Protein AF-A0A2W4R234-F1 (afdb_monomer_lite)

Sequence (156 aa):
IMGVALTAAQDLIHPDGRLNQIAHFGGDAFYCVDADKNPTNDLEAFEEDGGFLLLDANGQELWFVAAADVAEAVATLEADSEPVLIASGQGSYGPVELYVYLAGDEPEFVFIGYDEHGKSNSLTFRGCSPVGPGPDPDQPEAAEDPTPTATPFPVA

Radius of gyration: 20.43 Å; chains: 1; bounding box: 66×51×53 Å

Structure (mmCIF, N/CA/C/O backbone):
data_AF-A0A2W4R234-F1
#
_entry.id   AF-A0A2W4R234-F1
#
loop_
_atom_site.group_PDB
_atom_site.id
_atom_site.type_symbol
_atom_site.label_atom_id
_atom_site.label_alt_id
_atom_site.label_comp_id
_atom_site.label_asym_id
_atom_site.label_entity_id
_atom_site.label_seq_id
_atom_site.pdbx_PDB_ins_code
_atom_site.Cartn_x
_atom_site.Cartn_y
_atom_site.Cartn_z
_atom_site.occupancy
_atom_site.B_iso_or_equiv
_atom_site.auth_seq_id
_atom_site.auth_comp_id
_atom_site.auth_asym_id
_atom_site.auth_atom_id
_atom_site.pdbx_PDB_model_num
ATOM 1 N N . ILE A 1 1 ? 34.544 -6.846 35.533 1.00 42.31 1 ILE A N 1
ATOM 2 C CA . ILE A 1 1 ? 34.489 -6.386 34.127 1.00 42.31 1 ILE A CA 1
ATOM 3 C C . ILE A 1 1 ? 33.007 -6.233 33.829 1.00 42.31 1 ILE A C 1
ATOM 5 O O . ILE A 1 1 ? 32.303 -7.234 33.870 1.00 42.31 1 ILE A O 1
ATOM 9 N N . MET A 1 2 ? 32.512 -4.994 33.770 1.00 38.22 2 MET A N 1
ATOM 10 C CA . MET A 1 2 ? 31.092 -4.711 33.540 1.00 38.22 2 MET A CA 1
ATOM 11 C C . MET A 1 2 ? 30.772 -5.025 32.079 1.00 38.22 2 MET A C 1
ATOM 13 O O . MET A 1 2 ? 31.417 -4.476 31.190 1.00 38.22 2 MET A O 1
ATOM 17 N N . GLY A 1 3 ? 29.824 -5.934 31.851 1.00 46.12 3 GLY A N 1
ATOM 18 C CA . GLY A 1 3 ? 29.253 -6.169 30.531 1.00 46.12 3 GLY A CA 1
ATOM 19 C C . GLY A 1 3 ? 28.367 -4.989 30.165 1.00 46.12 3 GLY A C 1
ATOM 20 O O . GLY A 1 3 ? 27.423 -4.681 30.891 1.00 46.12 3 GLY A O 1
ATOM 21 N N . VAL A 1 4 ? 28.700 -4.307 29.074 1.00 50.38 4 VAL A N 1
ATOM 22 C CA . VAL A 1 4 ? 27.805 -3.326 28.467 1.00 50.38 4 VAL A CA 1
ATOM 23 C C . VAL A 1 4 ? 26.761 -4.123 27.697 1.00 50.38 4 VAL A C 1
ATOM 25 O O . VAL A 1 4 ? 27.091 -4.896 26.801 1.00 50.38 4 VAL A O 1
ATOM 28 N N . ALA A 1 5 ? 25.514 -3.996 28.136 1.00 47.31 5 ALA A N 1
ATOM 29 C CA . ALA A 1 5 ? 24.357 -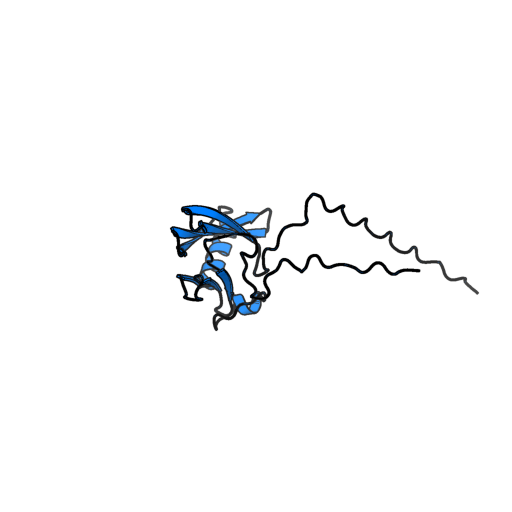4.561 27.472 1.00 47.31 5 ALA A CA 1
ATOM 30 C C . ALA A 1 5 ? 24.163 -3.892 26.103 1.00 47.31 5 ALA A C 1
ATOM 32 O O . ALA A 1 5 ? 24.253 -2.669 25.995 1.00 47.31 5 ALA A O 1
ATOM 33 N N . LEU A 1 6 ? 23.870 -4.701 25.082 1.00 47.62 6 LEU A N 1
ATOM 34 C CA . LEU A 1 6 ? 23.173 -4.249 23.880 1.00 47.62 6 LEU A CA 1
ATOM 35 C C . LEU A 1 6 ? 21.830 -3.658 24.328 1.00 47.62 6 LEU A C 1
ATOM 37 O O . LEU A 1 6 ? 20.993 -4.393 24.853 1.00 47.62 6 LEU A O 1
ATOM 41 N N . THR A 1 7 ? 21.615 -2.361 24.121 1.00 42.62 7 THR A N 1
ATOM 42 C CA . THR A 1 7 ? 20.286 -1.760 24.278 1.00 42.62 7 THR A CA 1
ATOM 43 C C . THR A 1 7 ? 19.679 -1.583 22.891 1.00 42.62 7 THR A C 1
ATOM 45 O O . THR A 1 7 ? 20.289 -0.999 22.000 1.00 42.62 7 THR A O 1
ATOM 48 N N . ALA A 1 8 ? 18.510 -2.189 22.719 1.00 43.50 8 ALA A N 1
ATOM 49 C CA . ALA A 1 8 ? 17.812 -2.438 21.472 1.00 43.50 8 ALA A CA 1
ATOM 50 C C . ALA A 1 8 ? 17.335 -1.162 20.756 1.00 43.50 8 ALA A C 1
ATOM 52 O O . ALA A 1 8 ? 16.611 -0.359 21.333 1.00 43.50 8 ALA A O 1
ATOM 53 N N . ALA A 1 9 ? 17.602 -1.069 19.451 1.00 43.94 9 ALA A N 1
ATOM 54 C CA . ALA A 1 9 ? 16.891 -0.180 18.525 1.00 43.94 9 ALA A CA 1
ATOM 55 C C . ALA A 1 9 ? 15.472 -0.698 18.171 1.00 43.94 9 ALA A C 1
ATOM 57 O O . ALA A 1 9 ? 14.900 -0.321 17.156 1.00 43.94 9 ALA A O 1
ATOM 58 N N . GLN A 1 10 ? 14.904 -1.601 18.981 1.00 46.44 10 GLN A N 1
ATOM 59 C CA . GLN A 1 10 ? 13.627 -2.276 18.703 1.00 46.44 10 GLN A CA 1
ATOM 60 C C . GLN A 1 10 ? 12.408 -1.561 19.310 1.00 46.44 10 GLN A C 1
ATOM 62 O O . GLN A 1 10 ? 11.284 -1.996 19.096 1.00 46.44 10 GLN A O 1
ATOM 67 N N . ASP A 1 11 ? 12.608 -0.468 20.051 1.00 43.59 11 ASP A N 1
ATOM 68 C CA . ASP A 1 11 ? 11.565 0.153 20.888 1.00 43.59 11 ASP A CA 1
ATOM 69 C C . ASP A 1 11 ? 10.640 1.131 20.130 1.00 43.59 11 ASP A C 1
ATOM 71 O O . ASP A 1 11 ? 9.820 1.820 20.731 1.00 43.59 11 ASP A O 1
ATOM 75 N N . LEU A 1 12 ? 10.779 1.226 18.801 1.00 52.22 12 LEU A N 1
ATOM 76 C CA . LEU A 1 12 ? 10.009 2.149 17.950 1.00 52.22 12 LEU A CA 1
ATOM 77 C C . LEU A 1 12 ? 9.130 1.435 16.909 1.00 52.22 12 LEU A C 1
ATOM 79 O O . LEU A 1 12 ? 8.461 2.098 16.121 1.00 52.22 12 LEU A O 1
ATOM 83 N N . ILE A 1 13 ? 9.106 0.098 16.909 1.00 58.12 13 ILE A N 1
ATOM 84 C CA . ILE A 1 13 ? 8.139 -0.684 16.133 1.00 58.12 13 ILE A CA 1
ATOM 85 C C . ILE A 1 13 ? 6.926 -0.925 17.025 1.00 58.12 13 ILE A C 1
ATOM 87 O O . ILE A 1 13 ? 7.023 -1.632 18.030 1.00 58.12 13 ILE A O 1
ATOM 91 N N . HIS A 1 14 ? 5.778 -0.347 16.677 1.00 60.94 14 HIS A N 1
ATOM 92 C CA . HIS A 1 14 ? 4.541 -0.666 17.372 1.00 60.94 14 HIS A CA 1
ATOM 93 C C . HIS A 1 14 ? 4.246 -2.165 17.181 1.00 60.94 14 HIS A C 1
ATOM 95 O O . HIS A 1 14 ? 4.315 -2.672 16.056 1.00 60.94 14 HIS A O 1
ATOM 101 N N . PRO A 1 15 ? 3.914 -2.903 18.255 1.00 69.25 15 PRO A N 1
ATOM 102 C CA . PRO A 1 15 ? 3.809 -4.364 18.219 1.00 69.25 15 PRO A CA 1
ATOM 103 C C . PRO A 1 15 ? 2.632 -4.884 17.383 1.00 69.25 15 PRO A C 1
ATOM 105 O O . PRO A 1 15 ? 2.439 -6.091 17.292 1.00 69.25 15 PRO A O 1
ATOM 108 N N . ASP A 1 16 ? 1.828 -3.994 16.803 1.00 80.25 16 ASP A N 1
ATOM 109 C CA . ASP A 1 16 ? 0.663 -4.350 15.995 1.00 80.25 16 ASP A CA 1
ATOM 110 C C . ASP A 1 16 ? 0.996 -4.672 14.534 1.00 80.25 16 ASP A C 1
ATOM 112 O O . ASP A 1 16 ? 0.103 -5.085 13.803 1.00 80.25 16 ASP A O 1
ATOM 116 N N . GLY A 1 17 ? 2.251 -4.499 14.105 1.00 83.88 17 GLY A N 1
ATOM 117 C CA . GLY A 1 17 ? 2.704 -4.919 12.778 1.00 83.88 17 GLY A CA 1
ATOM 118 C C . GLY A 1 17 ? 2.307 -3.990 11.629 1.00 83.88 17 GLY A C 1
ATOM 119 O O . GLY A 1 17 ? 2.419 -4.390 10.475 1.00 83.88 17 GLY A O 1
ATOM 120 N N . ARG A 1 18 ? 1.866 -2.751 11.897 1.00 91.38 18 ARG A N 1
ATOM 121 C CA . ARG A 1 18 ? 1.591 -1.789 10.813 1.00 91.38 18 ARG A CA 1
ATOM 122 C C . ARG A 1 18 ? 2.866 -1.440 10.038 1.00 91.38 18 ARG A C 1
ATOM 124 O O . ARG A 1 18 ? 3.944 -1.330 10.623 1.00 91.38 18 ARG A O 1
ATOM 131 N N . LEU A 1 19 ? 2.739 -1.205 8.737 1.00 91.88 19 LEU A N 1
ATOM 132 C CA . LEU A 1 19 ? 3.804 -0.724 7.857 1.00 91.88 19 LEU A CA 1
ATOM 133 C C . LEU A 1 19 ? 4.183 0.723 8.190 1.00 91.88 19 LEU A C 1
ATOM 135 O O . LEU A 1 19 ? 5.364 1.055 8.259 1.00 91.88 19 LEU A O 1
ATOM 139 N N . ASN A 1 20 ? 3.194 1.582 8.453 1.00 91.19 20 ASN A N 1
ATOM 140 C CA . ASN A 1 20 ? 3.378 3.014 8.690 1.00 91.19 20 ASN A CA 1
ATOM 141 C C . ASN A 1 20 ? 3.720 3.362 10.152 1.00 91.19 20 ASN A C 1
ATOM 143 O O . ASN A 1 20 ? 3.062 4.196 10.767 1.00 91.19 20 ASN A O 1
ATOM 147 N N . GLN A 1 21 ? 4.762 2.750 10.722 1.00 85.94 21 GLN A N 1
ATOM 148 C CA . GLN A 1 21 ? 5.163 3.009 12.118 1.00 85.94 21 GLN A CA 1
ATOM 149 C C . GLN A 1 21 ? 5.626 4.455 12.345 1.00 85.94 21 GLN A C 1
ATOM 151 O O . GLN A 1 21 ? 5.401 5.028 13.408 1.00 85.94 21 GLN A O 1
ATOM 156 N N . ILE A 1 22 ? 6.265 5.049 11.334 1.00 81.75 22 ILE A N 1
ATOM 157 C CA . ILE A 1 22 ? 6.835 6.404 11.406 1.00 81.75 22 ILE A CA 1
ATOM 158 C C . ILE A 1 22 ? 6.062 7.455 10.610 1.00 81.75 22 ILE A C 1
ATOM 160 O O . ILE A 1 22 ? 6.272 8.652 10.805 1.00 81.75 22 ILE A O 1
ATOM 164 N N . ALA A 1 23 ? 5.193 7.026 9.694 1.00 84.19 23 ALA A N 1
ATOM 165 C CA . ALA A 1 23 ? 4.440 7.914 8.819 1.00 84.19 23 ALA A CA 1
ATOM 166 C C . ALA A 1 23 ? 3.017 8.106 9.361 1.00 84.19 23 ALA A C 1
ATOM 168 O O . ALA A 1 23 ? 2.247 7.153 9.496 1.00 84.19 23 ALA A O 1
ATOM 169 N N . HIS A 1 24 ? 2.674 9.357 9.674 1.00 88.06 24 HIS A N 1
ATOM 170 C CA . HIS A 1 24 ? 1.374 9.713 10.232 1.00 88.06 24 HIS A CA 1
ATOM 171 C C . HIS A 1 24 ? 0.352 10.000 9.128 1.00 88.06 24 HIS A C 1
ATOM 173 O O . HIS A 1 24 ? 0.550 10.889 8.301 1.00 88.06 24 HIS A O 1
ATOM 179 N N . PHE A 1 25 ? -0.766 9.280 9.161 1.00 94.38 25 PHE A N 1
ATOM 180 C CA . PHE A 1 25 ? -1.902 9.453 8.250 1.00 94.38 25 PHE A CA 1
ATOM 181 C C . PHE A 1 25 ? -3.183 9.725 9.051 1.00 94.38 25 PHE A C 1
ATOM 183 O O . PHE A 1 25 ? -4.215 9.094 8.859 1.00 94.38 25 PHE A O 1
ATOM 190 N N . GLY A 1 26 ? -3.084 10.606 10.054 1.00 91.00 26 GLY A N 1
ATOM 191 C CA . GLY A 1 26 ? -4.219 10.992 10.898 1.00 91.00 26 GLY A CA 1
ATOM 192 C C . GLY A 1 26 ? -4.741 9.882 11.821 1.00 91.00 26 GLY A C 1
ATOM 193 O O . GLY A 1 26 ? -5.868 9.953 12.308 1.00 91.00 26 GLY A O 1
ATOM 194 N N . GLY A 1 27 ? -3.923 8.859 12.070 1.00 91.50 27 GLY A N 1
ATOM 195 C CA . GLY A 1 27 ? -4.292 7.677 12.847 1.00 91.50 27 GLY A CA 1
ATOM 196 C C . GLY A 1 27 ? -4.647 6.450 12.008 1.00 91.50 27 GLY A C 1
ATOM 197 O O . GLY A 1 27 ? -4.790 5.378 12.594 1.00 91.50 27 GLY A O 1
ATOM 198 N N . ASP A 1 28 ? -4.723 6.574 10.677 1.00 96.69 28 ASP A N 1
ATOM 199 C CA . ASP A 1 28 ? -4.901 5.420 9.796 1.00 96.69 28 ASP A CA 1
ATOM 200 C C . ASP A 1 28 ? -3.714 4.452 9.927 1.00 96.69 28 ASP A C 1
ATOM 202 O O . ASP A 1 28 ? -2.548 4.854 10.059 1.00 96.69 28 ASP A O 1
ATOM 206 N N . ALA A 1 29 ? -4.017 3.160 9.902 1.00 95.62 29 ALA A N 1
ATOM 207 C CA . ALA A 1 29 ? -3.052 2.087 10.066 1.00 95.62 29 ALA A CA 1
ATOM 208 C C . ALA A 1 29 ? -3.029 1.213 8.810 1.00 95.62 29 ALA A C 1
ATOM 210 O O . ALA A 1 29 ? -4.059 0.698 8.380 1.00 95.62 29 ALA A O 1
ATOM 211 N N . PHE A 1 30 ? -1.846 1.081 8.215 1.00 96.56 30 PHE A N 1
ATOM 212 C CA . PHE A 1 30 ? -1.624 0.396 6.947 1.00 96.56 30 PHE A CA 1
ATOM 213 C C . PHE A 1 30 ? -0.843 -0.896 7.179 1.00 96.56 30 PHE A C 1
ATOM 215 O O . PHE A 1 30 ? 0.206 -0.861 7.817 1.00 96.56 30 PHE A O 1
ATOM 222 N N . TYR A 1 31 ? -1.334 -2.026 6.678 1.00 95.81 31 TYR A N 1
ATOM 223 C CA . TYR A 1 31 ? -0.818 -3.366 6.972 1.00 95.81 31 TYR A CA 1
ATOM 224 C C . TYR A 1 31 ? -0.614 -4.185 5.699 1.00 95.81 31 TYR A C 1
ATOM 226 O O . TYR A 1 31 ? -1.378 -4.038 4.748 1.00 95.81 31 TYR A O 1
ATOM 234 N N . CYS A 1 32 ? 0.340 -5.117 5.734 1.00 95.62 32 CYS A N 1
ATOM 235 C CA . CYS A 1 32 ? 0.202 -6.368 4.992 1.00 95.62 32 CYS A CA 1
ATOM 236 C C . CYS A 1 32 ? -0.671 -7.329 5.791 1.00 95.62 32 CYS A C 1
ATOM 238 O O . CYS A 1 32 ? -0.514 -7.429 7.011 1.00 95.62 32 CYS A O 1
ATOM 240 N N . VAL A 1 33 ? -1.556 -8.050 5.115 1.00 95.75 33 VAL A N 1
ATOM 241 C CA . VAL A 1 33 ? -2.430 -9.036 5.746 1.00 95.75 33 VAL A CA 1
ATOM 242 C C . VAL A 1 33 ? -2.505 -10.340 4.960 1.00 95.75 33 VAL A C 1
ATOM 244 O O . VAL A 1 33 ? -2.279 -10.347 3.752 1.00 95.75 33 VAL A O 1
ATOM 247 N N . ASP A 1 34 ? -2.824 -11.425 5.664 1.00 95.25 34 ASP A N 1
ATOM 248 C CA . ASP A 1 34 ? -3.172 -12.725 5.080 1.00 95.25 34 ASP A CA 1
ATOM 249 C C . ASP A 1 34 ? -4.617 -12.751 4.530 1.00 95.25 34 ASP A C 1
ATOM 251 O O . ASP A 1 34 ? -5.341 -11.749 4.587 1.00 95.25 34 ASP A O 1
ATOM 255 N N . ALA A 1 35 ? -5.056 -13.905 4.016 1.00 94.00 35 ALA A N 1
ATOM 256 C CA . ALA A 1 35 ? -6.413 -14.116 3.494 1.00 94.00 35 ALA A CA 1
ATOM 257 C C . ALA A 1 35 ? -7.539 -13.821 4.506 1.00 94.00 35 ALA A C 1
ATOM 259 O O . ALA A 1 35 ? -8.645 -13.427 4.126 1.00 94.00 35 ALA A O 1
ATOM 260 N N . ASP A 1 36 ? -7.263 -13.991 5.800 1.00 94.69 36 ASP A N 1
ATOM 261 C CA . ASP A 1 36 ? -8.199 -13.732 6.897 1.00 94.69 36 ASP A CA 1
ATOM 262 C C . ASP A 1 36 ? -8.109 -12.279 7.407 1.00 94.69 36 ASP A C 1
ATOM 264 O O . ASP A 1 36 ? -8.779 -11.911 8.377 1.00 94.69 36 ASP A O 1
ATOM 268 N N . LYS A 1 37 ? -7.319 -11.430 6.734 1.00 93.94 37 LYS A N 1
ATOM 269 C CA . LYS A 1 37 ? -7.029 -10.034 7.086 1.00 93.94 37 LYS A CA 1
ATOM 270 C C . LYS A 1 37 ? -6.274 -9.862 8.410 1.00 93.94 37 LYS A C 1
ATOM 272 O O . LYS A 1 37 ? -6.321 -8.785 9.011 1.00 93.94 37 LYS A O 1
ATOM 277 N N . ASN A 1 38 ? -5.544 -10.880 8.864 1.00 92.88 38 ASN A N 1
ATOM 278 C CA . ASN A 1 38 ? -4.645 -10.733 10.005 1.00 92.88 38 ASN A CA 1
ATOM 279 C C . ASN A 1 38 ? -3.323 -10.098 9.554 1.00 92.88 38 ASN A C 1
ATOM 281 O O . ASN A 1 38 ? -2.783 -10.509 8.525 1.00 92.88 38 ASN A O 1
ATOM 285 N N . PRO A 1 39 ? -2.760 -9.142 10.318 1.00 92.50 39 PRO A N 1
ATOM 286 C CA . PRO A 1 39 ? -1.445 -8.585 10.026 1.00 92.50 39 PRO A CA 1
ATOM 287 C C . PRO A 1 39 ? -0.376 -9.670 9.894 1.00 92.50 39 PRO A C 1
ATOM 289 O O . PRO A 1 39 ? -0.240 -10.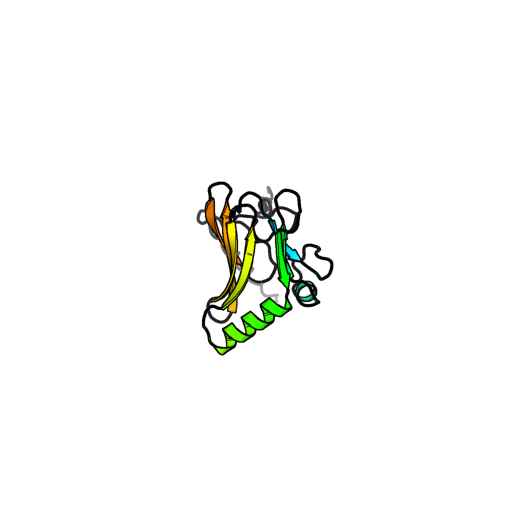526 10.771 1.00 92.50 39 PRO A O 1
ATOM 292 N N . THR A 1 40 ? 0.407 -9.603 8.821 1.00 90.00 40 THR A N 1
ATOM 293 C CA . THR A 1 40 ? 1.492 -10.547 8.550 1.00 90.00 40 THR A CA 1
ATOM 294 C C . THR A 1 40 ? 2.717 -9.836 7.989 1.00 90.00 40 THR A C 1
ATOM 296 O O . THR A 1 40 ? 2.603 -8.874 7.233 1.00 90.00 40 THR A O 1
ATOM 299 N N . ASN A 1 41 ? 3.897 -10.349 8.339 1.00 86.31 41 ASN A N 1
ATOM 300 C CA . ASN A 1 41 ? 5.160 -9.986 7.690 1.00 86.31 41 ASN A CA 1
ATOM 301 C C . ASN A 1 41 ? 5.639 -11.091 6.732 1.00 86.31 41 ASN A C 1
ATOM 303 O O . ASN A 1 41 ? 6.709 -10.968 6.137 1.00 86.31 41 ASN A O 1
ATOM 307 N N . ASP A 1 42 ? 4.885 -12.188 6.639 1.00 85.69 42 ASP A N 1
ATOM 308 C CA . ASP A 1 42 ? 5.178 -13.333 5.789 1.00 85.69 42 ASP A CA 1
ATOM 309 C C . ASP A 1 42 ? 4.650 -13.075 4.374 1.00 85.69 42 ASP A C 1
ATOM 311 O O . ASP A 1 42 ? 3.453 -12.850 4.182 1.00 85.69 42 ASP A O 1
ATOM 315 N N . LEU A 1 43 ? 5.556 -13.087 3.395 1.00 84.81 43 LEU A N 1
ATOM 316 C CA . LEU A 1 43 ? 5.217 -12.868 1.991 1.00 84.81 43 LEU A CA 1
ATOM 317 C C . LEU A 1 43 ? 4.411 -14.030 1.410 1.00 84.81 43 LEU A C 1
ATOM 319 O O . LEU A 1 43 ? 3.544 -13.787 0.582 1.00 84.81 43 LEU A O 1
ATOM 323 N N . GLU A 1 44 ? 4.632 -15.264 1.869 1.00 86.38 44 GLU A N 1
ATOM 324 C CA . GLU A 1 44 ? 3.869 -16.418 1.378 1.00 86.38 44 GLU A CA 1
ATOM 325 C C . GLU A 1 44 ? 2.395 -16.281 1.788 1.00 86.38 44 GLU A C 1
ATOM 327 O O . GLU A 1 44 ? 1.498 -16.378 0.955 1.00 86.38 44 GLU A O 1
ATOM 332 N N . ALA A 1 45 ? 2.144 -15.912 3.049 1.00 80.69 45 ALA A N 1
ATOM 333 C CA . ALA A 1 45 ? 0.792 -15.647 3.547 1.00 80.69 45 ALA A CA 1
ATOM 334 C C . ALA A 1 45 ? 0.121 -14.435 2.872 1.00 80.69 45 ALA A C 1
ATOM 336 O O . ALA A 1 45 ? -1.102 -14.392 2.757 1.00 80.69 45 ALA A O 1
ATOM 337 N N . PHE A 1 46 ? 0.905 -13.442 2.442 1.00 91.00 46 PHE A N 1
ATOM 338 C CA . PHE A 1 46 ? 0.401 -12.316 1.655 1.00 91.00 46 PHE A CA 1
ATOM 339 C C . PHE A 1 46 ? -0.029 -12.762 0.249 1.00 91.00 46 PHE A C 1
ATOM 341 O O . PHE A 1 46 ? -1.070 -12.330 -0.237 1.00 91.00 46 PHE A O 1
ATOM 348 N N . GLU A 1 47 ? 0.750 -13.626 -0.403 1.00 85.69 47 GLU A N 1
ATOM 349 C CA . GLU A 1 47 ? 0.499 -14.085 -1.775 1.00 85.69 47 GLU A CA 1
ATOM 350 C C . GLU A 1 47 ? -0.690 -15.061 -1.881 1.00 85.69 47 GLU A C 1
ATOM 352 O O . GLU A 1 47 ? -1.375 -15.083 -2.906 1.00 85.69 47 GLU A O 1
ATOM 357 N N . GLU A 1 48 ? -0.990 -15.821 -0.823 1.00 86.88 48 GLU A N 1
ATOM 358 C CA . GLU A 1 48 ? -2.148 -16.725 -0.737 1.00 86.88 48 GLU A CA 1
ATOM 359 C C . GLU A 1 48 ? -3.460 -15.981 -0.394 1.00 86.88 48 GLU A C 1
ATOM 361 O O . GLU A 1 48 ? -4.061 -16.220 0.646 1.00 86.88 48 GLU A O 1
ATOM 366 N N . ASP A 1 49 ? -3.925 -15.085 -1.273 1.00 89.19 49 ASP A N 1
ATOM 367 C CA . ASP A 1 49 ? -5.172 -14.289 -1.138 1.00 89.19 49 ASP A CA 1
ATOM 368 C C . ASP A 1 49 ? -5.149 -13.156 -0.086 1.00 89.19 49 ASP A C 1
ATOM 370 O O . ASP A 1 49 ? -6.191 -12.582 0.251 1.00 89.19 49 ASP A O 1
ATOM 374 N N . GLY A 1 50 ? -3.966 -12.783 0.402 1.00 95.44 50 GLY A N 1
ATOM 375 C CA . GLY A 1 50 ? -3.773 -11.619 1.259 1.00 95.44 50 GLY A CA 1
ATOM 376 C C . GLY A 1 50 ? -3.819 -10.281 0.514 1.00 95.44 50 GLY A C 1
ATOM 377 O O . GLY A 1 50 ? -4.380 -10.133 -0.581 1.00 95.44 50 GLY A O 1
ATOM 378 N N . GLY A 1 51 ? -3.230 -9.254 1.125 1.00 96.81 51 GLY A N 1
ATOM 379 C CA . GLY A 1 51 ? -3.151 -7.937 0.503 1.00 96.81 51 GLY A CA 1
ATOM 380 C C . GLY A 1 51 ? -2.704 -6.815 1.427 1.00 96.81 51 GLY A C 1
ATOM 381 O O . GLY A 1 51 ? -2.247 -7.036 2.549 1.00 96.81 51 GLY A O 1
ATOM 382 N N . PHE A 1 52 ? -2.847 -5.585 0.941 1.00 97.81 52 PHE A N 1
ATOM 383 C CA . PHE A 1 52 ? -2.646 -4.386 1.741 1.00 97.81 52 PHE A CA 1
ATOM 384 C C . PHE A 1 52 ? -3.971 -3.894 2.313 1.00 97.81 52 PHE A C 1
ATOM 386 O O . PHE A 1 52 ? -4.934 -3.697 1.573 1.00 97.81 52 PHE A O 1
ATOM 393 N N . LEU A 1 53 ? -4.011 -3.655 3.621 1.00 97.94 53 LEU A N 1
ATOM 394 C CA . LEU A 1 53 ? -5.202 -3.221 4.348 1.00 97.94 53 LEU A CA 1
ATOM 395 C C . LEU A 1 53 ? -4.959 -1.872 5.022 1.00 97.94 53 LEU A C 1
ATOM 397 O O . LEU A 1 53 ? -3.996 -1.711 5.769 1.00 97.94 53 LEU A O 1
ATOM 401 N N . LEU A 1 54 ? -5.862 -0.921 4.796 1.00 98.25 54 LEU A N 1
ATOM 402 C CA . LEU A 1 54 ? -5.916 0.358 5.495 1.00 98.25 54 LEU A CA 1
ATOM 403 C C . LEU A 1 54 ? -7.114 0.370 6.446 1.00 98.25 54 LEU A C 1
ATOM 405 O O . LEU A 1 54 ? -8.261 0.199 6.021 1.00 98.25 54 LEU A O 1
ATOM 409 N N . LEU A 1 55 ? -6.840 0.613 7.722 1.00 97.69 55 LEU A N 1
ATOM 410 C CA . LEU A 1 55 ? -7.839 0.762 8.772 1.00 97.69 55 LEU A CA 1
ATOM 411 C C . LEU A 1 55 ? -7.851 2.195 9.304 1.00 97.69 55 LEU A C 1
ATOM 413 O O . LEU A 1 55 ? -6.803 2.835 9.375 1.00 97.69 55 LEU A O 1
ATOM 417 N N . ASP A 1 56 ? -9.018 2.675 9.725 1.00 96.19 56 ASP A N 1
ATOM 418 C CA . ASP A 1 56 ? -9.141 3.918 10.485 1.00 96.19 56 ASP A CA 1
ATOM 419 C C . ASP A 1 56 ? -8.637 3.744 11.931 1.00 96.19 56 ASP A C 1
ATOM 421 O O . ASP A 1 56 ? -8.334 2.641 12.400 1.00 96.19 56 ASP A O 1
ATOM 425 N N . ALA A 1 57 ? -8.611 4.841 12.690 1.00 92.50 57 ALA A N 1
ATOM 426 C CA . ALA A 1 57 ? -8.199 4.832 14.096 1.00 92.50 57 ALA A CA 1
ATOM 427 C C . ALA A 1 57 ? -9.092 3.969 15.023 1.00 92.50 57 ALA A C 1
ATOM 429 O O . ALA A 1 57 ? -8.716 3.706 16.166 1.00 92.50 57 ALA A O 1
ATOM 430 N N . ASN A 1 58 ? -10.268 3.535 14.559 1.00 94.94 58 ASN A N 1
ATOM 431 C CA . ASN A 1 58 ? -11.193 2.654 15.273 1.00 94.94 58 ASN A CA 1
ATOM 432 C C . ASN A 1 58 ? -11.099 1.188 14.805 1.00 94.94 58 ASN A C 1
ATOM 434 O O . ASN A 1 58 ? -11.842 0.347 15.317 1.00 94.94 58 ASN A O 1
ATOM 438 N N . GLY A 1 59 ? -10.221 0.874 13.847 1.00 94.06 59 GLY A N 1
ATOM 439 C CA . GLY A 1 59 ? -10.088 -0.452 13.245 1.00 94.06 59 GLY A CA 1
ATOM 440 C C . GLY A 1 59 ? -11.127 -0.764 12.162 1.00 94.06 59 GLY A C 1
ATOM 441 O O . GLY A 1 59 ? -11.307 -1.931 11.819 1.00 94.06 59 GLY A O 1
ATOM 442 N N . GLN A 1 60 ? -11.841 0.235 11.639 1.00 97.38 60 GLN A N 1
ATOM 443 C CA . GLN A 1 60 ? -12.739 0.066 10.498 1.00 97.38 60 GLN A CA 1
ATOM 444 C C . GLN A 1 60 ? -11.944 0.045 9.200 1.00 97.38 60 GLN A C 1
ATOM 446 O O . GLN A 1 60 ? -11.074 0.882 8.985 1.00 97.38 60 GLN A O 1
ATOM 451 N N . GLU A 1 61 ? -12.276 -0.886 8.313 1.00 97.88 61 GLU A N 1
ATOM 452 C CA . GLU A 1 61 ? -11.669 -0.948 6.988 1.00 97.88 61 GLU A CA 1
ATOM 453 C C . GLU A 1 61 ? -12.046 0.270 6.149 1.00 97.88 61 GLU A C 1
ATOM 455 O O . GLU A 1 61 ? -13.224 0.542 5.909 1.00 97.88 61 GLU A O 1
ATOM 460 N N . LEU A 1 62 ? -11.017 0.977 5.692 1.00 98.12 62 LEU A N 1
ATOM 461 C CA . LEU A 1 62 ? -11.129 2.104 4.776 1.00 98.12 62 LEU A CA 1
ATOM 462 C C . LEU A 1 62 ? -10.836 1.672 3.343 1.00 98.12 62 LEU A C 1
ATOM 464 O O . LEU A 1 62 ? -11.507 2.107 2.405 1.00 98.12 62 LEU A O 1
ATOM 468 N N . TRP A 1 63 ? -9.826 0.818 3.170 1.00 98.44 63 TRP A N 1
ATOM 469 C CA . TRP A 1 63 ? -9.338 0.430 1.856 1.00 98.44 63 TRP A CA 1
ATOM 470 C C . TRP A 1 63 ? -8.583 -0.900 1.898 1.00 98.44 63 TRP A C 1
ATOM 472 O O . TRP A 1 63 ? -7.894 -1.198 2.872 1.00 98.44 63 TRP A O 1
ATOM 482 N N . PHE A 1 64 ? -8.701 -1.684 0.829 1.00 98.12 64 PHE A N 1
ATOM 483 C CA . PHE A 1 64 ? -8.010 -2.957 0.663 1.00 98.12 64 PHE A CA 1
ATOM 484 C C . PHE A 1 64 ? -7.527 -3.109 -0.783 1.00 98.12 64 PHE A C 1
ATOM 486 O O . PHE A 1 64 ? -8.267 -2.783 -1.714 1.00 98.12 64 PHE A O 1
ATOM 493 N N . VAL A 1 65 ? -6.304 -3.611 -0.958 1.00 98.12 65 VAL A N 1
ATOM 494 C CA . VAL A 1 65 ? -5.685 -3.924 -2.255 1.00 98.12 65 VAL A CA 1
ATOM 495 C C . VAL A 1 65 ? -5.264 -5.385 -2.235 1.00 98.12 65 VAL A C 1
ATOM 497 O O . VAL A 1 65 ? -4.454 -5.767 -1.392 1.00 98.12 65 VAL A O 1
ATOM 500 N N . ALA A 1 66 ? -5.806 -6.200 -3.138 1.00 97.50 66 ALA A N 1
ATOM 501 C CA . ALA A 1 66 ? -5.509 -7.627 -3.157 1.00 97.50 66 ALA A CA 1
ATOM 502 C C . ALA A 1 66 ? -4.073 -7.887 -3.631 1.00 97.50 66 ALA A C 1
ATOM 504 O O . ALA A 1 66 ? -3.568 -7.194 -4.517 1.00 97.50 66 ALA A O 1
ATOM 505 N N . ALA A 1 67 ? -3.431 -8.930 -3.102 1.00 96.44 67 ALA A N 1
ATOM 506 C CA . ALA A 1 67 ? -2.094 -9.338 -3.537 1.00 96.44 67 ALA A CA 1
ATOM 507 C C . ALA A 1 67 ? -2.024 -9.640 -5.048 1.00 96.44 67 ALA A C 1
ATOM 509 O O . ALA A 1 67 ? -1.007 -9.373 -5.684 1.00 96.44 67 ALA A O 1
ATOM 510 N N . ALA A 1 68 ? -3.123 -10.114 -5.647 1.00 96.38 68 ALA A N 1
ATOM 511 C CA . ALA A 1 68 ? -3.220 -10.331 -7.090 1.00 96.38 68 ALA A CA 1
ATOM 512 C C . ALA A 1 68 ? -3.054 -9.031 -7.905 1.00 96.38 68 ALA A C 1
ATOM 514 O O . ALA A 1 68 ? -2.320 -9.026 -8.893 1.00 96.38 68 ALA A O 1
ATOM 515 N N . ASP A 1 69 ? -3.671 -7.928 -7.466 1.00 97.25 69 ASP A N 1
ATOM 516 C CA . ASP A 1 69 ? -3.547 -6.620 -8.128 1.00 97.25 69 ASP A CA 1
A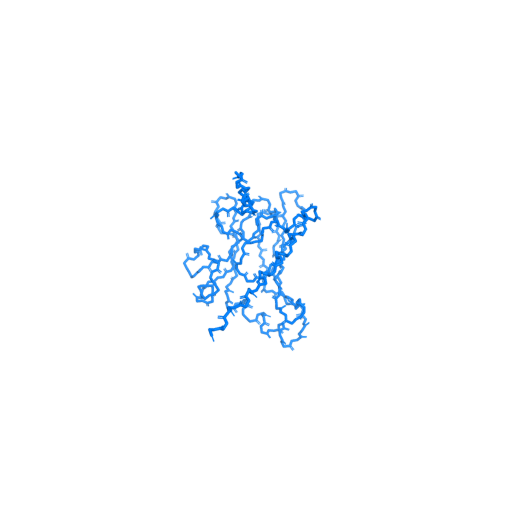TOM 517 C C . ASP A 1 69 ? -2.109 -6.085 -8.003 1.00 97.25 69 ASP A C 1
ATOM 519 O O . ASP A 1 69 ? -1.551 -5.503 -8.935 1.00 97.25 69 ASP A O 1
ATOM 523 N N . VAL A 1 70 ? -1.476 -6.329 -6.850 1.00 96.88 70 VAL A N 1
ATOM 524 C CA . VAL A 1 70 ? -0.070 -5.978 -6.601 1.00 96.88 70 VAL A CA 1
ATOM 525 C C . VAL A 1 70 ? 0.852 -6.761 -7.536 1.00 96.88 70 VAL A C 1
ATOM 527 O O . VAL A 1 70 ? 1.729 -6.167 -8.161 1.00 96.88 70 VAL A O 1
ATOM 530 N N . ALA A 1 71 ? 0.639 -8.071 -7.677 1.00 96.12 71 ALA A N 1
ATOM 531 C CA . ALA A 1 71 ? 1.434 -8.924 -8.555 1.00 96.12 71 ALA A CA 1
ATOM 532 C C . ALA A 1 71 ? 1.310 -8.512 -10.034 1.00 96.12 71 ALA A C 1
ATOM 534 O O . ALA A 1 71 ? 2.314 -8.466 -10.745 1.00 96.12 71 ALA A O 1
ATOM 535 N N . GLU A 1 72 ? 0.106 -8.157 -10.498 1.00 97.25 72 GLU A N 1
ATOM 536 C CA . GLU A 1 72 ? -0.111 -7.653 -11.863 1.00 97.25 72 GLU A CA 1
ATOM 537 C C . GLU A 1 72 ? 0.636 -6.333 -12.113 1.00 97.25 72 GLU A C 1
ATOM 539 O O . GLU A 1 72 ? 1.286 -6.156 -13.151 1.00 97.25 72 GLU A O 1
ATOM 544 N N . ALA A 1 73 ? 0.598 -5.414 -11.146 1.00 97.50 73 ALA A N 1
ATOM 545 C CA . ALA A 1 73 ? 1.302 -4.143 -11.247 1.00 97.50 73 ALA A CA 1
ATOM 546 C C . ALA A 1 73 ? 2.829 -4.314 -11.229 1.00 97.50 73 ALA A C 1
ATOM 548 O O . ALA A 1 73 ? 3.521 -3.648 -11.998 1.00 97.50 73 ALA A O 1
ATOM 549 N N . VAL A 1 74 ? 3.359 -5.230 -10.409 1.00 96.38 74 VAL A N 1
ATOM 550 C CA . VAL A 1 74 ? 4.792 -5.574 -10.403 1.00 96.38 74 VAL A CA 1
ATOM 551 C C . VAL A 1 74 ? 5.210 -6.162 -11.751 1.00 96.38 74 VAL A C 1
ATOM 553 O O . VAL A 1 74 ? 6.190 -5.702 -12.328 1.00 96.38 74 VAL A O 1
ATOM 556 N N . ALA A 1 75 ? 4.441 -7.098 -12.312 1.00 97.06 75 ALA A N 1
ATOM 557 C CA . ALA A 1 75 ? 4.740 -7.662 -13.630 1.00 97.06 75 ALA A CA 1
ATOM 558 C C . ALA A 1 75 ? 4.730 -6.592 -14.741 1.00 97.06 75 ALA A C 1
ATOM 560 O O . ALA A 1 75 ? 5.545 -6.636 -15.663 1.00 97.06 75 ALA A O 1
ATOM 561 N N . THR A 1 76 ? 3.830 -5.608 -14.641 1.00 97.62 76 THR A N 1
ATOM 562 C CA . THR A 1 76 ? 3.783 -4.457 -15.558 1.00 97.62 76 THR A CA 1
ATOM 563 C C . THR A 1 76 ? 5.022 -3.574 -15.404 1.00 97.62 76 THR A C 1
ATOM 565 O O . THR A 1 76 ? 5.662 -3.226 -16.397 1.00 97.62 76 THR A O 1
ATOM 568 N N . LEU A 1 77 ? 5.408 -3.261 -14.164 1.00 96.88 77 LEU A N 1
ATOM 569 C CA . LEU A 1 77 ? 6.621 -2.502 -13.861 1.00 96.88 77 LEU A CA 1
ATOM 570 C C . LEU A 1 77 ? 7.870 -3.190 -14.424 1.00 96.88 77 LEU A C 1
ATOM 572 O O . LEU A 1 77 ? 8.712 -2.530 -15.023 1.00 96.88 77 LEU A O 1
ATOM 576 N N . GLU A 1 78 ? 8.002 -4.503 -14.250 1.00 95.00 78 GLU A N 1
ATOM 577 C CA . GLU A 1 78 ? 9.150 -5.265 -14.754 1.00 95.00 78 GLU A CA 1
ATOM 578 C C . GLU A 1 78 ? 9.212 -5.288 -16.288 1.00 95.00 78 GLU A C 1
ATOM 580 O O . GLU A 1 78 ? 10.301 -5.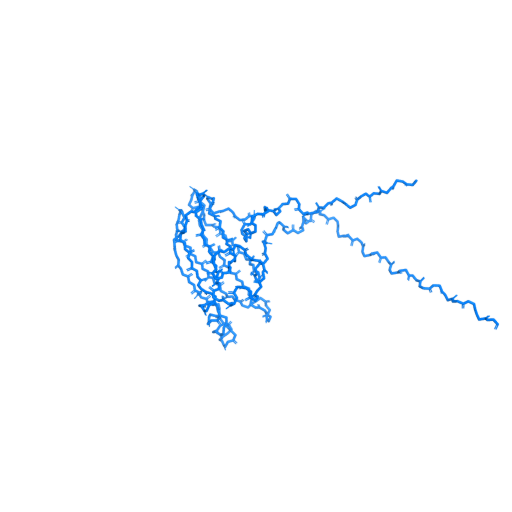302 -16.865 1.00 95.00 78 GLU A O 1
ATOM 585 N N . ALA A 1 79 ? 8.059 -5.267 -16.963 1.00 95.94 79 ALA A N 1
ATOM 586 C CA . ALA A 1 79 ? 7.985 -5.249 -18.420 1.00 95.94 79 ALA A CA 1
ATOM 587 C C . ALA A 1 79 ? 8.347 -3.879 -19.016 1.00 95.94 79 ALA A C 1
ATOM 589 O O . ALA A 1 79 ? 9.088 -3.814 -20.001 1.00 95.94 79 ALA A O 1
ATOM 590 N N . ASP A 1 80 ? 7.839 -2.801 -18.415 1.00 95.38 80 ASP A N 1
ATOM 591 C CA . ASP A 1 80 ? 7.898 -1.457 -19.000 1.00 95.38 80 ASP A CA 1
ATOM 592 C C . ASP A 1 80 ? 8.945 -0.546 -18.339 1.00 95.38 80 ASP A C 1
ATOM 594 O O . ASP A 1 80 ? 9.339 0.463 -18.923 1.00 95.38 80 ASP A O 1
ATOM 598 N N . SER A 1 81 ? 9.439 -0.909 -17.149 1.00 93.75 81 SER A N 1
ATOM 599 C CA . SER A 1 81 ? 10.364 -0.119 -16.314 1.00 93.75 81 SER A CA 1
ATOM 600 C C . SER A 1 81 ? 9.854 1.276 -15.921 1.00 93.75 81 SER A C 1
ATOM 602 O O . SER A 1 81 ? 10.639 2.133 -15.515 1.00 93.75 81 SER A O 1
ATOM 604 N N . GLU A 1 82 ? 8.544 1.508 -16.005 1.00 95.38 82 GLU A N 1
ATOM 605 C CA . GLU A 1 82 ? 7.887 2.760 -15.623 1.00 95.38 82 GLU A CA 1
ATOM 606 C C . GLU A 1 82 ? 7.082 2.573 -14.326 1.00 95.38 82 GLU A C 1
ATOM 608 O O . GLU A 1 82 ? 6.488 1.510 -14.140 1.00 95.38 82 GLU A O 1
ATOM 613 N N . PRO A 1 83 ? 7.011 3.579 -13.430 1.00 96.44 83 PRO A N 1
ATOM 614 C CA . PRO A 1 83 ? 6.206 3.489 -12.215 1.00 96.44 83 PRO A CA 1
ATOM 615 C C . PRO A 1 83 ? 4.735 3.173 -12.509 1.00 96.44 83 PRO A C 1
ATOM 617 O O . PRO A 1 83 ? 4.105 3.819 -13.350 1.00 96.44 83 PRO A O 1
ATOM 620 N N . VAL A 1 84 ? 4.167 2.227 -11.762 1.00 98.38 84 VAL A N 1
ATOM 621 C CA . VAL A 1 84 ? 2.785 1.764 -11.937 1.00 98.38 84 VAL A CA 1
ATOM 622 C C . VAL A 1 84 ? 1.953 2.158 -10.721 1.00 98.38 84 VAL A C 1
ATOM 624 O O . VAL A 1 84 ? 2.331 1.887 -9.581 1.00 98.38 84 VAL A O 1
ATOM 627 N N . LEU A 1 85 ? 0.801 2.792 -10.959 1.00 98.25 85 LEU A N 1
ATOM 628 C CA . LEU A 1 85 ? -0.239 2.940 -9.941 1.00 98.25 85 LEU A CA 1
ATOM 629 C C . LEU A 1 85 ? -0.904 1.577 -9.745 1.00 98.25 85 LEU A C 1
ATOM 631 O O . LEU A 1 85 ? -1.546 1.077 -10.665 1.00 98.25 85 LEU A O 1
ATOM 635 N N . ILE A 1 86 ? -0.772 1.006 -8.552 1.00 98.31 86 ILE A N 1
ATOM 636 C CA . ILE A 1 86 ? -1.403 -0.268 -8.197 1.00 98.31 86 ILE A CA 1
ATOM 637 C C . ILE A 1 86 ? -2.893 -0.033 -7.965 1.00 98.31 86 ILE A C 1
ATOM 639 O O . ILE A 1 86 ? -3.741 -0.674 -8.577 1.00 98.31 86 ILE A O 1
ATOM 643 N N . ALA A 1 87 ? -3.219 0.909 -7.078 1.00 98.38 87 ALA A N 1
ATOM 644 C CA . ALA A 1 87 ? -4.597 1.206 -6.725 1.00 98.38 87 ALA A CA 1
ATOM 645 C C . ALA A 1 87 ? -4.734 2.585 -6.066 1.00 98.38 87 ALA A C 1
ATOM 647 O O . ALA A 1 87 ? -3.793 3.126 -5.482 1.00 98.38 87 ALA A O 1
ATOM 648 N N . SER A 1 88 ? -5.956 3.117 -6.109 1.00 98.38 88 SER A N 1
ATOM 649 C CA . SER A 1 88 ? -6.375 4.323 -5.387 1.00 98.38 88 SER A CA 1
ATOM 650 C C . SER A 1 88 ? -7.565 4.026 -4.474 1.00 98.38 88 SER A C 1
ATOM 652 O O . SER A 1 88 ? -8.412 3.199 -4.819 1.00 98.38 88 SER A O 1
ATOM 654 N N . GLY A 1 89 ? -7.679 4.745 -3.360 1.00 98.06 89 GLY A N 1
ATOM 655 C CA . GLY A 1 89 ? -8.733 4.553 -2.364 1.00 98.06 89 GLY A CA 1
ATOM 656 C C . GLY A 1 89 ? -9.105 5.826 -1.606 1.00 98.06 89 GLY A C 1
ATOM 657 O O . GLY A 1 89 ? -8.884 6.948 -2.071 1.00 98.06 89 GLY A O 1
ATOM 658 N N . GLN A 1 90 ? -9.685 5.648 -0.420 1.00 98.25 90 GLN A N 1
ATOM 659 C CA . GLN A 1 90 ? -9.935 6.721 0.545 1.00 98.25 90 GLN A CA 1
ATOM 660 C C . GLN A 1 90 ? -9.365 6.333 1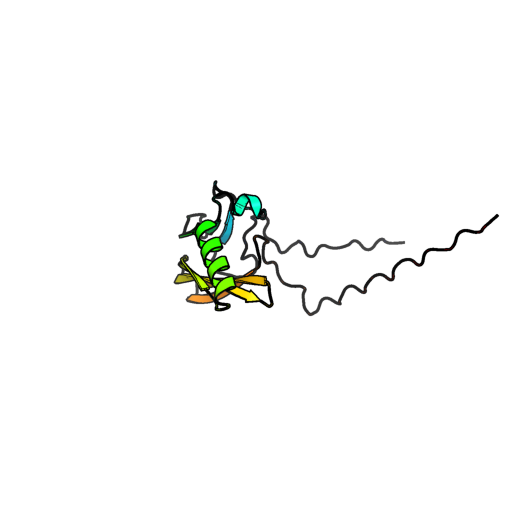.907 1.00 98.25 90 GLN A C 1
ATOM 662 O O . GLN A 1 90 ? -9.643 5.244 2.396 1.00 98.25 90 GLN A O 1
ATOM 667 N N . GLY A 1 91 ? -8.587 7.236 2.498 1.00 97.56 91 GLY A N 1
ATOM 668 C CA . GLY A 1 91 ? -8.249 7.230 3.919 1.00 97.56 91 GLY A CA 1
ATOM 669 C C . GLY A 1 91 ? -9.191 8.146 4.705 1.00 97.56 91 GLY A C 1
ATOM 670 O O . GLY A 1 91 ? -10.097 8.763 4.138 1.00 97.56 91 GLY A O 1
ATOM 671 N N . SER A 1 92 ? -8.956 8.297 6.007 1.00 97.62 92 SER A N 1
ATOM 672 C CA . SER A 1 92 ? -9.811 9.112 6.884 1.00 97.62 92 SER A CA 1
ATOM 673 C C . SER A 1 92 ? -9.823 10.599 6.511 1.00 97.62 92 SER A C 1
ATOM 675 O O . SER A 1 92 ? -10.821 11.288 6.731 1.00 97.62 92 SER A O 1
ATOM 677 N N . TYR A 1 93 ? -8.724 11.106 5.944 1.00 97.06 93 TYR A N 1
ATOM 678 C CA . TYR A 1 93 ? -8.519 12.542 5.706 1.00 97.06 93 TYR A CA 1
ATOM 679 C C . TYR A 1 93 ? -8.307 12.918 4.237 1.00 97.06 93 TYR A C 1
ATOM 681 O O . TYR A 1 93 ? -8.051 14.082 3.928 1.00 97.06 93 TYR A O 1
ATOM 689 N N . GLY A 1 94 ? -8.438 11.965 3.314 1.00 97.25 94 GLY A N 1
ATOM 690 C CA . GLY A 1 94 ? -8.292 12.236 1.890 1.00 97.25 94 GLY A CA 1
ATOM 691 C C . GLY A 1 94 ? -8.076 10.987 1.041 1.00 97.25 94 GLY A C 1
ATOM 692 O O . GLY A 1 94 ? -8.069 9.871 1.562 1.00 97.25 94 GLY A O 1
ATOM 693 N N . PRO A 1 95 ? -7.890 11.167 -0.278 1.00 98.19 95 PRO A N 1
ATOM 694 C CA . PRO A 1 95 ? -7.556 10.065 -1.165 1.00 98.19 95 PRO A CA 1
ATOM 695 C C . PRO A 1 95 ? -6.213 9.444 -0.788 1.00 98.19 95 PRO A C 1
ATOM 697 O O . PRO A 1 95 ? -5.305 10.131 -0.319 1.00 98.19 95 PRO A O 1
ATOM 700 N N . VAL A 1 96 ? -6.105 8.143 -1.029 1.00 98.50 96 VAL A N 1
ATOM 701 C CA . VAL A 1 96 ? -4.857 7.393 -0.880 1.00 98.50 96 VAL A CA 1
ATOM 702 C C . VAL A 1 96 ? -4.490 6.730 -2.194 1.00 98.50 96 VAL A C 1
ATOM 704 O O . VAL A 1 96 ? -5.369 6.388 -2.988 1.00 98.50 96 VAL A O 1
ATOM 707 N N . GLU A 1 97 ? -3.196 6.551 -2.417 1.00 98.56 97 GLU A N 1
ATOM 708 C CA . GLU A 1 97 ? -2.651 5.921 -3.616 1.00 98.56 97 GLU A CA 1
ATOM 709 C C . GLU A 1 97 ? -1.504 4.987 -3.233 1.00 98.56 97 GLU A C 1
ATOM 711 O O . GLU A 1 97 ? -0.723 5.287 -2.328 1.00 98.56 97 GLU A O 1
ATOM 716 N N . LEU A 1 98 ? -1.400 3.860 -3.934 1.00 98.62 98 LEU A N 1
ATOM 717 C CA . LEU A 1 98 ? -0.291 2.922 -3.818 1.00 98.62 98 LEU A CA 1
ATOM 718 C C . LEU A 1 98 ? 0.360 2.748 -5.186 1.00 98.62 98 LEU A C 1
ATOM 720 O O . LEU A 1 98 ? -0.305 2.367 -6.149 1.00 98.62 98 LEU A O 1
ATOM 724 N N . TYR A 1 99 ? 1.662 2.993 -5.250 1.00 98.25 99 TYR A N 1
ATOM 725 C CA . TYR A 1 99 ? 2.484 2.837 -6.444 1.00 98.25 99 TYR A CA 1
ATOM 726 C C . TYR A 1 99 ? 3.562 1.784 -6.228 1.00 98.25 99 TYR A C 1
ATOM 728 O O . TYR A 1 99 ? 3.974 1.533 -5.095 1.00 98.25 99 TYR A O 1
ATOM 736 N N . VAL A 1 100 ? 4.072 1.247 -7.332 1.00 98.06 100 VAL A N 1
ATOM 737 C CA . VAL A 1 100 ? 5.308 0.466 -7.373 1.00 98.06 100 VAL A CA 1
ATOM 738 C C . VAL A 1 100 ? 6.253 1.040 -8.428 1.00 98.06 100 VAL A C 1
ATOM 740 O O . VAL A 1 100 ? 5.818 1.477 -9.495 1.00 98.06 100 VAL A O 1
ATOM 743 N N . TYR A 1 101 ? 7.547 1.082 -8.124 1.00 96.94 101 TYR A N 1
ATOM 744 C CA . TYR A 1 101 ? 8.602 1.542 -9.029 1.00 96.94 101 TYR A CA 1
ATOM 745 C C . TYR A 1 101 ? 9.882 0.722 -8.836 1.00 96.94 101 TYR A C 1
ATOM 747 O O . TYR A 1 101 ? 10.025 0.017 -7.840 1.00 96.94 101 TYR A O 1
ATOM 755 N N . LEU A 1 102 ? 10.823 0.810 -9.780 1.00 95.25 102 LEU A N 1
ATOM 756 C CA . LEU A 1 102 ? 12.126 0.153 -9.662 1.00 95.25 102 LEU A CA 1
ATOM 757 C C . LEU A 1 102 ? 13.110 1.033 -8.881 1.00 95.25 102 LEU A C 1
ATOM 759 O O . LEU A 1 102 ? 13.455 2.138 -9.306 1.00 95.25 102 LEU A O 1
ATOM 763 N N . ALA A 1 103 ? 13.601 0.521 -7.755 1.00 91.81 103 ALA A N 1
ATOM 764 C CA . ALA A 1 103 ? 14.686 1.104 -6.974 1.00 91.81 103 ALA A CA 1
ATOM 765 C C . ALA A 1 103 ? 15.981 0.317 -7.235 1.00 91.81 103 ALA A C 1
ATOM 767 O O . ALA A 1 103 ? 16.388 -0.540 -6.447 1.00 91.81 103 ALA A O 1
ATOM 768 N N . GLY A 1 104 ? 16.625 0.602 -8.370 1.00 90.25 104 GLY A N 1
ATOM 769 C CA . GLY A 1 104 ? 17.658 -0.268 -8.937 1.00 90.25 104 GLY A CA 1
ATOM 770 C C . GLY A 1 104 ? 16.998 -1.370 -9.761 1.00 90.25 104 GLY A C 1
ATOM 771 O O . GLY A 1 104 ? 16.216 -1.056 -10.651 1.00 90.25 104 GLY A O 1
ATOM 772 N N . ASP A 1 105 ? 17.283 -2.630 -9.437 1.00 88.44 105 ASP A N 1
ATOM 773 C CA . ASP A 1 105 ? 16.675 -3.806 -10.081 1.00 88.44 105 ASP A CA 1
ATOM 774 C C . ASP A 1 105 ? 15.563 -4.446 -9.223 1.00 88.44 105 ASP A C 1
ATOM 776 O O . ASP A 1 105 ? 15.080 -5.528 -9.540 1.00 88.44 105 ASP A O 1
ATOM 780 N N . GLU A 1 106 ? 15.172 -3.806 -8.116 1.00 90.31 106 GLU A N 1
ATOM 781 C CA . GLU A 1 106 ? 14.179 -4.339 -7.177 1.00 90.31 106 GLU A CA 1
ATOM 782 C C . GLU A 1 106 ? 12.932 -3.443 -7.115 1.00 90.31 106 GLU A C 1
ATOM 784 O O . GLU A 1 106 ? 13.069 -2.212 -7.081 1.00 90.31 106 GLU A O 1
ATOM 789 N N . PRO A 1 107 ? 11.719 -4.026 -7.068 1.00 93.38 107 PRO A N 1
ATOM 790 C CA . PRO A 1 107 ? 10.492 -3.264 -6.897 1.00 93.38 107 PRO A CA 1
ATOM 791 C C . PRO A 1 107 ? 10.404 -2.674 -5.484 1.00 93.38 107 PRO A C 1
ATOM 793 O O . PRO A 1 107 ? 10.683 -3.332 -4.479 1.00 93.38 107 PRO A O 1
ATOM 796 N N . GLU A 1 108 ? 9.974 -1.422 -5.409 1.00 95.94 108 GLU A N 1
ATOM 797 C CA . GLU A 1 108 ? 9.739 -0.689 -4.174 1.00 95.94 108 GLU A CA 1
ATOM 798 C C . GLU A 1 108 ? 8.378 0.008 -4.236 1.00 95.94 108 GLU A C 1
ATOM 800 O O . GLU A 1 108 ? 7.954 0.497 -5.285 1.00 95.94 108 GLU A O 1
ATOM 805 N N . PHE A 1 109 ? 7.672 0.026 -3.108 1.00 96.94 109 PHE A N 1
ATOM 806 C CA . PHE A 1 109 ? 6.308 0.532 -3.023 1.00 96.94 109 PHE A CA 1
ATOM 807 C C . PHE A 1 109 ? 6.280 1.921 -2.399 1.00 96.94 109 PHE A C 1
ATOM 809 O O . PHE A 1 109 ? 7.039 2.204 -1.471 1.00 96.94 109 PHE A O 1
ATOM 816 N N . VAL A 1 110 ? 5.365 2.772 -2.867 1.00 97.19 110 VAL A N 1
ATOM 817 C CA . VAL A 1 110 ? 5.062 4.068 -2.243 1.00 97.19 110 VAL A CA 1
ATOM 818 C C . VAL A 1 110 ? 3.581 4.145 -1.937 1.00 97.19 110 VAL A C 1
ATOM 820 O O . VAL A 1 110 ? 2.755 4.130 -2.847 1.00 97.19 110 VAL A O 1
ATOM 823 N N . PHE A 1 111 ? 3.253 4.290 -0.660 1.00 97.94 111 PHE A N 1
ATOM 824 C CA . PHE A 1 111 ? 1.919 4.657 -0.210 1.00 97.94 111 PHE A CA 1
ATOM 825 C C . PHE A 1 111 ? 1.855 6.166 0.037 1.00 97.94 111 PHE A C 1
ATOM 827 O O . PHE A 1 111 ? 2.710 6.720 0.731 1.00 97.94 111 PHE A O 1
ATOM 834 N N . ILE A 1 112 ? 0.845 6.831 -0.518 1.00 97.62 112 ILE A N 1
ATOM 835 C CA . ILE A 1 112 ? 0.594 8.266 -0.360 1.00 97.62 112 ILE A CA 1
ATOM 836 C C . ILE A 1 112 ? -0.779 8.449 0.279 1.00 97.62 112 ILE A C 1
ATOM 838 O O . ILE A 1 112 ? -1.756 7.833 -0.141 1.00 97.62 112 ILE A O 1
ATOM 842 N N . GLY A 1 113 ? -0.857 9.329 1.274 1.00 97.50 113 GLY A N 1
ATOM 843 C CA . GLY A 1 113 ? -2.095 9.653 1.977 1.00 97.50 113 GLY A CA 1
ATOM 844 C C . GLY A 1 113 ? -2.023 11.013 2.662 1.00 97.50 113 GLY A C 1
ATOM 845 O O . GLY A 1 113 ? -1.076 11.775 2.453 1.00 97.50 113 GLY A O 1
ATOM 846 N N . TYR A 1 114 ? -3.020 11.319 3.490 1.00 97.06 114 TYR A N 1
ATOM 847 C CA . TYR A 1 114 ? -3.153 12.608 4.173 1.00 97.06 114 TYR A CA 1
ATOM 848 C C . TYR A 1 114 ? -3.294 12.430 5.684 1.00 97.06 114 TYR A C 1
ATOM 850 O O . TYR A 1 114 ? -3.846 11.436 6.148 1.00 97.06 114 TYR A O 1
ATOM 858 N N . ASP A 1 115 ? -2.797 13.401 6.447 1.00 94.75 115 ASP A N 1
ATOM 859 C CA . ASP A 1 115 ? -3.008 13.485 7.893 1.00 94.75 115 ASP A CA 1
ATOM 860 C C . ASP A 1 115 ? -4.227 14.341 8.280 1.00 94.75 115 ASP A C 1
ATOM 862 O O . ASP A 1 115 ? -4.923 14.901 7.429 1.00 94.75 115 ASP A O 1
ATOM 866 N N . GLU A 1 116 ? -4.477 14.472 9.585 1.00 95.50 116 GLU A N 1
ATOM 867 C CA . GLU A 1 116 ? -5.607 15.204 10.163 1.00 95.50 116 GLU A CA 1
ATOM 868 C C . GLU A 1 116 ? -5.621 16.707 9.855 1.00 95.50 116 GLU A C 1
ATOM 870 O O . GLU A 1 116 ? -6.628 17.390 10.061 1.00 95.50 116 GLU A O 1
ATOM 875 N N . HIS A 1 117 ? -4.510 17.235 9.345 1.00 95.12 117 HIS A N 1
ATOM 876 C CA . HIS A 1 117 ? -4.372 18.619 8.915 1.00 95.12 117 HIS A CA 1
ATOM 877 C C . HIS A 1 117 ? -4.489 18.775 7.393 1.00 95.12 117 HIS A C 1
ATOM 879 O O . HIS A 1 117 ? -4.327 19.884 6.878 1.00 95.12 117 HIS A O 1
ATOM 885 N N . GLY A 1 118 ? -4.778 17.689 6.668 1.00 92.56 118 GLY A N 1
ATOM 886 C CA . GLY A 1 118 ? -4.831 17.665 5.210 1.00 92.56 118 GLY A CA 1
ATOM 887 C C . GLY A 1 118 ? -3.452 17.795 4.563 1.00 92.56 118 GLY A C 1
ATOM 888 O O . GLY A 1 118 ? -3.360 18.142 3.383 1.00 92.56 118 GLY A O 1
ATOM 889 N N . LYS A 1 119 ? -2.366 17.553 5.309 1.00 94.50 119 LYS A N 1
ATOM 890 C CA . LYS A 1 119 ? -1.018 17.511 4.746 1.00 94.50 119 LYS A CA 1
ATOM 891 C C . LYS A 1 119 ? -0.787 16.122 4.153 1.00 94.50 119 LYS A C 1
ATOM 893 O O . LYS A 1 119 ? -1.063 15.113 4.793 1.00 94.50 119 LYS A O 1
ATOM 898 N N . SER A 1 120 ? -0.261 16.083 2.930 1.00 95.06 120 SER A N 1
ATOM 899 C CA . SER A 1 120 ? 0.137 14.827 2.297 1.00 95.06 120 SER A CA 1
ATOM 900 C C . SER A 1 120 ? 1.408 14.278 2.945 1.00 95.06 120 SER A C 1
ATOM 902 O O . SER A 1 120 ? 2.383 15.010 3.144 1.00 95.06 120 SER A O 1
ATOM 904 N N . ASN A 1 121 ? 1.383 12.987 3.256 1.00 95.31 121 ASN A N 1
ATOM 905 C CA . ASN A 1 121 ? 2.522 12.208 3.710 1.00 95.31 121 ASN A CA 1
ATOM 906 C C . ASN A 1 121 ? 2.711 11.014 2.763 1.00 95.31 121 ASN A C 1
ATOM 908 O O . ASN A 1 121 ? 1.806 10.638 2.014 1.00 95.31 121 ASN A O 1
ATOM 912 N N . SER A 1 122 ? 3.905 10.430 2.784 1.00 94.88 122 SER A N 1
ATOM 913 C CA . SER A 1 122 ? 4.217 9.238 1.998 1.00 94.88 122 SER A CA 1
ATOM 914 C C . SER A 1 122 ? 5.061 8.268 2.808 1.00 94.88 122 SER A C 1
ATOM 916 O O . SER A 1 122 ? 5.768 8.673 3.734 1.00 94.88 122 SER A O 1
ATOM 918 N N . LEU A 1 123 ? 4.954 6.994 2.457 1.00 94.06 123 LEU A N 1
ATOM 919 C CA . LEU A 1 123 ? 5.711 5.896 3.026 1.00 94.06 123 LEU A CA 1
ATOM 920 C C . LEU A 1 123 ? 6.282 5.055 1.887 1.00 94.06 123 LEU A C 1
ATOM 922 O O . LEU A 1 123 ? 5.519 4.527 1.081 1.00 94.06 123 LEU A O 1
ATOM 926 N N . THR A 1 124 ? 7.602 4.896 1.868 1.00 94.06 124 THR A N 1
ATOM 927 C CA . THR A 1 124 ? 8.295 3.989 0.950 1.00 94.06 124 THR A CA 1
ATOM 928 C C . THR A 1 124 ? 8.676 2.712 1.687 1.00 94.06 124 THR A C 1
ATOM 930 O O . THR A 1 124 ? 9.192 2.787 2.804 1.00 94.06 124 THR A O 1
ATOM 933 N N . PHE A 1 125 ? 8.411 1.549 1.095 1.00 93.38 125 PHE A N 1
ATOM 934 C CA . PHE A 1 125 ? 8.637 0.260 1.746 1.00 93.38 125 PHE A CA 1
ATOM 935 C C . PHE A 1 125 ? 8.889 -0.875 0.747 1.00 93.38 125 PHE A C 1
ATOM 937 O O . PHE A 1 125 ? 8.573 -0.773 -0.439 1.00 93.38 125 PHE A O 1
ATOM 944 N N . ARG A 1 126 ? 9.454 -1.979 1.250 1.00 91.00 126 ARG A N 1
ATOM 945 C CA . ARG A 1 126 ? 9.710 -3.214 0.496 1.00 91.00 126 ARG A CA 1
ATOM 946 C C . ARG A 1 126 ? 9.115 -4.405 1.235 1.00 91.00 126 ARG A C 1
ATOM 948 O O . ARG A 1 126 ? 9.368 -4.581 2.429 1.00 91.00 126 ARG A O 1
ATOM 955 N N . GLY A 1 127 ? 8.359 -5.229 0.514 1.00 88.31 127 GLY A N 1
ATOM 956 C CA . GLY A 1 127 ? 7.676 -6.390 1.083 1.00 88.31 127 GLY A CA 1
ATOM 957 C C . GLY A 1 127 ? 6.741 -6.016 2.238 1.00 88.31 127 GLY A C 1
ATOM 958 O O . GLY A 1 127 ? 6.131 -4.950 2.229 1.00 88.31 127 GLY A O 1
ATOM 959 N N . CYS A 1 128 ? 6.661 -6.888 3.244 1.00 89.25 128 CYS A N 1
ATOM 960 C CA . CYS A 1 128 ? 5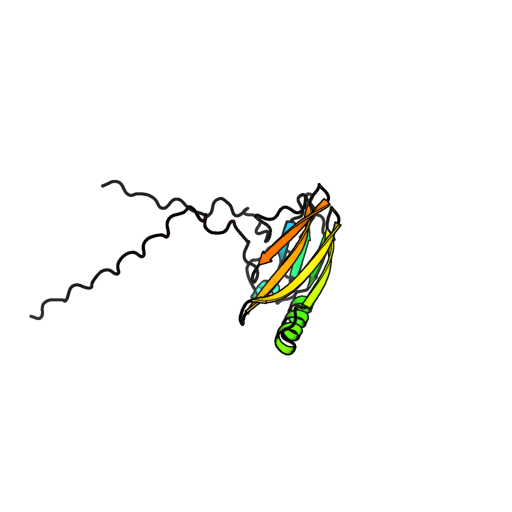.726 -6.760 4.365 1.00 89.25 128 CYS A CA 1
ATOM 961 C C . CYS A 1 128 ? 6.379 -6.441 5.714 1.00 89.25 128 CYS A C 1
ATOM 963 O O . CYS A 1 128 ? 5.802 -6.691 6.765 1.00 89.25 128 CYS A O 1
ATOM 965 N N . SER A 1 129 ? 7.593 -5.890 5.719 1.00 83.38 129 SER A N 1
ATOM 966 C CA . SER A 1 129 ? 8.244 -5.503 6.976 1.00 83.38 129 SER A CA 1
ATOM 967 C C . SER A 1 129 ? 7.774 -4.122 7.453 1.00 83.38 129 SER A C 1
ATOM 969 O O . SER A 1 129 ? 7.748 -3.190 6.645 1.00 83.38 129 SER A O 1
ATOM 971 N N . PRO A 1 130 ? 7.473 -3.937 8.757 1.00 79.75 130 PRO A N 1
ATOM 972 C CA . PRO A 1 130 ? 7.208 -2.621 9.326 1.00 79.75 130 PRO A CA 1
ATOM 973 C C . PRO A 1 130 ? 8.340 -1.635 9.031 1.00 79.75 130 PRO A C 1
ATOM 975 O O . PRO A 1 130 ? 9.512 -1.938 9.269 1.00 79.75 130 PRO A O 1
ATOM 978 N N . VAL A 1 131 ? 8.002 -0.433 8.564 1.00 75.81 131 VAL A N 1
ATOM 979 C CA . VAL A 1 131 ? 8.999 0.613 8.324 1.00 75.81 131 VAL A CA 1
ATOM 980 C C . VAL A 1 131 ? 9.221 1.384 9.613 1.00 75.81 131 VAL A C 1
ATOM 982 O O . VAL A 1 131 ? 8.474 2.304 9.948 1.00 75.81 131 VAL A O 1
ATOM 985 N N . GLY A 1 132 ? 10.248 0.976 10.354 1.00 61.31 132 GLY A N 1
ATOM 986 C CA . GLY A 1 132 ? 10.722 1.693 11.531 1.00 61.31 132 GLY A CA 1
ATOM 987 C C . GLY A 1 132 ? 11.492 2.969 11.183 1.00 61.31 132 GLY A C 1
ATOM 988 O O . GLY A 1 132 ? 11.801 3.219 10.015 1.00 61.31 132 GLY A O 1
ATOM 989 N N . PRO A 1 133 ? 11.840 3.780 12.195 1.00 52.59 133 PRO A N 1
ATOM 990 C CA . PRO A 1 133 ? 12.771 4.877 11.993 1.00 52.59 133 PRO A CA 1
ATOM 991 C C . PRO A 1 133 ? 14.076 4.294 11.459 1.00 52.59 133 PRO A C 1
ATOM 993 O O . PRO A 1 133 ? 14.593 3.315 12.000 1.00 52.59 133 PRO A O 1
ATOM 996 N N . GLY A 1 134 ? 14.574 4.872 10.362 1.00 42.69 134 GLY A N 1
ATOM 997 C CA . GLY A 1 134 ? 15.891 4.527 9.840 1.00 42.69 134 GLY A CA 1
ATOM 998 C C . GLY A 1 134 ? 16.963 4.686 10.926 1.00 42.69 134 GLY A C 1
ATOM 999 O O . GLY A 1 134 ? 16.704 5.341 11.942 1.00 42.69 134 GLY A O 1
ATOM 1000 N N . PRO A 1 135 ? 18.159 4.098 10.741 1.00 38.56 135 PRO A N 1
ATOM 1001 C CA . PRO A 1 135 ? 19.261 4.337 11.662 1.00 38.56 135 PRO A CA 1
ATOM 1002 C C . PRO A 1 135 ? 19.425 5.846 11.841 1.00 38.56 135 PRO A C 1
ATOM 1004 O O . PRO A 1 135 ? 19.461 6.592 10.859 1.00 38.56 135 PRO A O 1
ATOM 1007 N N . ASP A 1 136 ? 19.445 6.285 13.097 1.00 39.53 136 ASP A N 1
ATOM 1008 C CA . ASP A 1 136 ? 19.675 7.681 13.439 1.00 39.53 136 ASP A CA 1
ATOM 1009 C C . ASP A 1 136 ? 20.984 8.114 12.746 1.00 39.53 136 ASP A C 1
ATOM 1011 O O . ASP A 1 136 ? 22.007 7.453 12.945 1.00 39.53 136 ASP A O 1
ATOM 1015 N N . PRO A 1 137 ? 20.988 9.150 11.885 1.00 49.38 137 PRO A N 1
ATOM 1016 C CA . PRO A 1 137 ? 22.209 9.602 11.220 1.00 49.38 137 PRO A CA 1
ATOM 1017 C C . PRO A 1 137 ? 23.286 10.072 12.215 1.00 49.38 137 PRO A C 1
ATOM 1019 O O . PRO A 1 137 ? 24.450 10.174 11.830 1.00 49.38 137 PRO A O 1
ATOM 1022 N N . ASP A 1 138 ? 22.922 10.318 13.480 1.00 43.66 138 ASP A N 1
ATOM 1023 C CA . ASP A 1 138 ? 23.848 10.614 14.576 1.00 43.66 138 ASP A CA 1
ATOM 1024 C C . ASP A 1 138 ? 24.269 9.367 15.386 1.00 43.66 138 ASP A C 1
ATOM 1026 O O . ASP A 1 138 ? 25.081 9.470 16.313 1.00 43.66 138 ASP A O 1
ATOM 1030 N N . GLN A 1 139 ? 23.773 8.171 15.048 1.00 43.00 139 GLN A N 1
ATOM 1031 C CA . GLN A 1 139 ? 24.259 6.924 15.628 1.00 43.00 139 GLN A CA 1
ATOM 1032 C C . GLN A 1 139 ? 25.597 6.562 14.965 1.00 43.00 139 GLN A C 1
ATOM 1034 O O . GLN A 1 139 ? 25.628 6.290 13.764 1.00 43.00 139 GLN A O 1
ATOM 1039 N N . PRO A 1 140 ? 26.720 6.536 15.710 1.00 42.19 140 PRO A N 1
ATOM 1040 C CA . PRO A 1 140 ? 27.992 6.123 15.140 1.00 42.19 140 PRO A CA 1
ATOM 1041 C C . PRO A 1 140 ? 27.847 4.711 14.570 1.00 42.19 140 PRO A C 1
ATOM 1043 O O . PRO A 1 140 ? 27.378 3.809 15.270 1.00 42.19 140 PRO A O 1
ATOM 1046 N N . GLU A 1 141 ? 28.244 4.548 13.303 1.00 43.03 141 GLU A N 1
ATOM 1047 C CA . GLU A 1 141 ? 28.394 3.254 12.636 1.00 43.03 141 GLU A CA 1
ATOM 1048 C C . GLU A 1 141 ? 29.053 2.292 13.626 1.00 43.03 141 GLU A C 1
ATOM 1050 O O . GLU A 1 141 ? 30.134 2.576 14.158 1.00 43.03 141 GLU A O 1
ATOM 1055 N N . ALA A 1 142 ? 28.362 1.198 13.951 1.00 50.41 142 ALA A N 1
ATOM 1056 C CA . ALA A 1 142 ? 28.934 0.167 14.794 1.00 50.41 142 ALA A CA 1
ATOM 1057 C C . ALA A 1 142 ? 30.206 -0.306 14.092 1.00 50.41 142 ALA A C 1
ATOM 1059 O O . ALA A 1 142 ? 30.131 -0.904 13.021 1.00 50.41 142 ALA A O 1
ATOM 1060 N N . ALA A 1 143 ? 31.362 0.039 14.663 1.00 47.25 143 ALA A N 1
ATOM 1061 C CA . ALA A 1 143 ? 32.648 -0.391 14.152 1.00 47.25 143 ALA A CA 1
ATOM 1062 C C . ALA A 1 143 ? 32.580 -1.904 13.938 1.00 47.25 143 ALA A C 1
ATOM 1064 O O . ALA A 1 143 ? 32.279 -2.639 14.882 1.00 47.25 143 ALA A O 1
ATOM 1065 N N . GLU A 1 144 ? 32.809 -2.339 12.698 1.00 40.59 144 GLU A N 1
ATOM 1066 C CA . GLU A 1 144 ? 32.927 -3.752 12.375 1.00 40.59 144 GLU A CA 1
ATOM 1067 C C . GLU A 1 144 ? 33.921 -4.378 13.356 1.00 40.59 144 GLU A C 1
ATOM 1069 O O . GLU A 1 144 ? 35.083 -3.967 13.441 1.00 40.59 144 GLU A O 1
ATOM 1074 N N . ASP A 1 145 ? 33.433 -5.321 14.160 1.00 46.53 145 ASP A N 1
ATOM 1075 C CA . ASP A 1 145 ? 34.251 -6.038 15.126 1.00 46.53 145 ASP A CA 1
ATOM 1076 C C . ASP A 1 145 ? 35.364 -6.750 14.334 1.00 46.53 145 ASP A C 1
ATOM 1078 O O . ASP A 1 145 ? 35.053 -7.533 13.424 1.00 46.53 145 ASP A O 1
ATOM 1082 N N . PRO A 1 146 ? 36.659 -6.464 14.574 1.00 49.22 146 PRO A N 1
ATOM 1083 C CA . PRO A 1 146 ? 37.719 -7.106 13.821 1.00 49.22 146 PRO A CA 1
ATOM 1084 C C . PRO A 1 146 ? 37.617 -8.615 14.029 1.00 49.22 146 PRO A C 1
ATOM 1086 O O . PRO A 1 146 ? 37.722 -9.123 15.146 1.00 49.22 146 PRO A O 1
ATOM 1089 N N . THR A 1 147 ? 37.427 -9.323 12.915 1.00 53.84 147 THR A N 1
ATOM 1090 C CA . THR A 1 147 ? 37.395 -10.785 12.836 1.00 53.84 147 THR A CA 1
ATOM 1091 C C . THR A 1 147 ? 38.467 -11.387 13.756 1.00 53.84 147 THR A C 1
ATOM 1093 O O . THR A 1 147 ? 39.647 -11.040 13.609 1.00 53.84 147 THR A O 1
ATOM 1096 N N . PRO A 1 148 ? 38.120 -12.291 14.694 1.00 50.78 148 PRO A N 1
ATOM 1097 C CA . PRO A 1 148 ? 39.118 -12.909 15.550 1.00 50.78 148 PRO A CA 1
ATOM 1098 C C . PRO A 1 148 ? 40.103 -13.690 14.678 1.00 50.78 148 PRO A C 1
ATOM 1100 O O . PRO A 1 148 ? 39.753 -14.667 14.016 1.00 50.78 148 PRO A O 1
ATOM 1103 N N . THR A 1 149 ? 41.354 -13.227 14.666 1.00 53.19 149 THR A N 1
ATOM 1104 C CA . THR A 1 149 ? 42.468 -13.911 14.007 1.00 53.19 149 THR A CA 1
ATOM 1105 C C . THR A 1 149 ? 42.609 -15.298 14.623 1.00 53.19 149 THR A C 1
ATOM 1107 O O . THR A 1 149 ? 42.950 -15.433 15.798 1.00 53.19 149 THR A O 1
ATOM 1110 N N . ALA A 1 150 ? 42.336 -16.332 13.828 1.00 51.62 150 ALA A N 1
ATOM 1111 C CA . ALA A 1 150 ? 42.534 -17.715 14.223 1.00 51.62 150 ALA A CA 1
ATOM 1112 C C . ALA A 1 150 ? 44.011 -17.954 14.579 1.00 51.62 150 ALA A C 1
ATOM 1114 O O . ALA A 1 150 ? 44.908 -17.796 13.749 1.00 51.62 150 ALA A O 1
ATOM 1115 N N . THR A 1 151 ? 44.267 -18.342 15.825 1.00 58.28 151 THR A N 1
ATOM 1116 C CA . THR A 1 151 ? 45.579 -18.786 16.297 1.00 58.28 151 THR A CA 1
ATOM 1117 C C . THR A 1 151 ? 45.938 -20.118 15.624 1.00 58.28 151 THR A C 1
ATOM 1119 O O . THR A 1 151 ? 45.134 -21.052 15.691 1.00 58.28 151 THR A O 1
ATOM 1122 N N . PRO A 1 152 ? 47.119 -20.276 14.998 1.00 60.25 152 PRO A N 1
ATOM 1123 C CA . PRO A 1 152 ? 47.518 -21.570 14.456 1.00 60.25 152 PRO A CA 1
ATOM 1124 C C . PRO A 1 152 ? 47.860 -22.552 15.588 1.00 60.25 152 PRO A C 1
ATOM 1126 O O . PRO A 1 152 ? 48.606 -22.228 16.515 1.00 60.25 152 PRO A O 1
ATOM 1129 N N . PHE A 1 153 ? 47.307 -23.764 15.499 1.00 55.62 153 PHE A N 1
ATOM 1130 C CA . PHE A 1 153 ? 47.637 -24.900 16.363 1.00 55.62 153 PHE A CA 1
ATOM 1131 C C . PHE A 1 153 ? 49.125 -25.286 16.241 1.00 55.62 153 PHE A C 1
ATOM 1133 O O . PHE A 1 153 ? 49.663 -25.266 15.130 1.00 55.62 153 PHE A O 1
ATOM 1140 N N . PRO A 1 154 ? 49.797 -25.703 17.332 1.00 58.22 154 PRO A N 1
ATOM 1141 C CA . PRO A 1 154 ? 51.130 -26.283 17.238 1.00 58.22 154 PRO A CA 1
ATOM 1142 C C . PRO A 1 154 ? 51.059 -27.699 16.650 1.00 58.22 154 PRO A C 1
ATOM 1144 O O . PRO A 1 154 ? 50.261 -28.531 17.083 1.00 58.22 154 PRO A O 1
ATOM 1147 N N . VAL A 1 155 ? 51.914 -27.966 15.665 1.00 53.72 155 VAL A N 1
ATOM 1148 C CA . VAL A 1 155 ? 52.184 -29.314 15.149 1.00 53.72 155 VAL A CA 1
ATOM 1149 C C . VAL A 1 155 ? 53.119 -30.023 16.135 1.00 53.72 155 VAL A C 1
ATOM 1151 O O . VAL A 1 155 ? 54.082 -29.414 16.605 1.00 53.72 155 VAL A O 1
ATOM 1154 N N . ALA A 1 156 ? 52.782 -31.269 16.474 1.00 61.59 156 ALA A N 1
ATOM 1155 C CA . ALA A 1 156 ? 53.559 -32.161 17.339 1.00 61.59 156 ALA A CA 1
ATOM 1156 C C . ALA A 1 156 ? 54.841 -32.680 16.669 1.00 61.59 156 ALA A C 1
ATOM 1158 O O . ALA A 1 156 ? 54.846 -32.808 15.423 1.00 61.59 156 ALA A O 1
#

pLDDT: mean 82.48, std 20.17, range [38.22, 98.62]

Foldseek 3Di:
DDDDDDDDPPPQDDPQQFQPSPWAQAQKTKAWAALVRRGDLDLVRLCNFTFIFIAHNVRHTFDTQTVVLVVVQVVVCLVPQDKGWSDWTDDPQGIKTKIWHDPDPDIKIKIWHAHPVRDIIIDIGDGGGHDGDDPDPPPPDPPDDPDPDDDDDDDD

Secondary structure (DSSP, 8-state):
-PPPP---TTTTS-TT--S-SS--STT-EEEEE-TT--B---HHHHHTT-EEEEE-TTS-EEEEEEHHHHHHHHHHHHHH-S-EEEEEEE-SSSEEEEEEEEETTEEEEEEEEE-TTS-EEEEEE-TT---PPPPPTTS---PPPP---PPPPPP-